Protein AF-A0A8T6BJZ1-F1 (afdb_monomer_lite)

Sequence (46 aa):
MQILFNDQPMQCAAGQTVHELLEQLDQRQAGAALAINQQIVPREQW

Structure (mmCIF, N/CA/C/O backbone):
data_AF-A0A8T6BJZ1-F1
#
_entry.id   AF-A0A8T6BJZ1-F1
#
loop_
_atom_site.group_PDB
_atom_site.id
_atom_site.type_symbol
_atom_site.label_atom_id
_atom_site.label_alt_id
_atom_site.label_comp_id
_atom_site.label_asym_id
_atom_site.label_entity_id
_atom_site.label_seq_id
_atom_site.pdbx_PDB_ins_code
_atom_site.Cartn_x
_atom_site.Cartn_y
_atom_site.Cartn_z
_atom_site.occupancy
_atom_site.B_iso_or_equiv
_atom_site.auth_seq_id
_atom_site.auth_comp_id
_atom_site.auth_asym_id
_atom_site.auth_atom_id
_atom_site.pdbx_PDB_model_num
ATOM 1 N N . MET A 1 1 ? -10.382 11.445 5.076 1.00 93.31 1 MET A N 1
ATOM 2 C CA . MET A 1 1 ? -10.813 10.050 4.858 1.00 93.31 1 MET A CA 1
ATOM 3 C C . MET A 1 1 ? -9.981 9.174 5.773 1.00 93.31 1 MET A C 1
ATOM 5 O O . MET A 1 1 ? -8.821 9.496 5.985 1.00 93.31 1 MET A O 1
ATOM 9 N N . GLN A 1 2 ? -10.558 8.112 6.330 1.00 94.31 2 GLN A N 1
ATOM 10 C CA . GLN A 1 2 ? -9.825 7.184 7.188 1.00 94.31 2 GLN A CA 1
ATOM 11 C C . GLN A 1 2 ? -9.462 5.922 6.405 1.00 94.31 2 GLN A C 1
ATOM 13 O O . GLN A 1 2 ? -10.324 5.351 5.739 1.00 94.31 2 GLN A O 1
ATOM 18 N N . ILE A 1 3 ? -8.205 5.495 6.504 1.00 94.81 3 ILE A N 1
ATOM 19 C CA . ILE A 1 3 ? -7.685 4.264 5.896 1.00 94.81 3 ILE A CA 1
ATOM 20 C C . ILE A 1 3 ? -6.930 3.435 6.937 1.00 94.81 3 ILE A C 1
ATOM 22 O O . ILE A 1 3 ? -6.561 3.946 7.996 1.00 94.81 3 ILE A O 1
ATOM 26 N N . LEU A 1 4 ? -6.681 2.165 6.620 1.00 96.31 4 LEU A N 1
ATOM 27 C CA . LEU A 1 4 ? -5.673 1.349 7.293 1.00 96.31 4 LEU A CA 1
ATOM 28 C C . LEU A 1 4 ? -4.390 1.368 6.463 1.00 96.31 4 LEU A C 1
ATOM 30 O O . LEU A 1 4 ? -4.392 0.936 5.313 1.00 96.31 4 LEU A O 1
ATOM 34 N N . PHE A 1 5 ? -3.304 1.845 7.056 1.00 94.62 5 PHE A N 1
ATOM 35 C CA . PHE A 1 5 ? -1.967 1.792 6.482 1.00 94.62 5 PHE A CA 1
ATOM 36 C C . PHE A 1 5 ? -1.118 0.859 7.344 1.00 94.62 5 PHE A C 1
ATOM 38 O O . PHE A 1 5 ? -0.899 1.153 8.517 1.00 94.62 5 PHE A O 1
ATOM 45 N N . ASN A 1 6 ? -0.681 -0.278 6.793 1.00 93.88 6 ASN A N 1
ATOM 46 C CA . ASN A 1 6 ? 0.046 -1.321 7.535 1.00 93.88 6 ASN A CA 1
ATOM 47 C C . ASN A 1 6 ? -0.622 -1.668 8.880 1.00 93.88 6 ASN A C 1
ATOM 49 O O . ASN A 1 6 ? 0.000 -1.590 9.937 1.00 93.88 6 ASN A O 1
ATOM 53 N N . ASP A 1 7 ? -1.922 -1.970 8.834 1.00 94.94 7 ASP A N 1
ATOM 54 C CA . ASP A 1 7 ? -2.750 -2.311 10.000 1.00 94.94 7 ASP A CA 1
ATOM 55 C C . ASP A 1 7 ? -2.901 -1.200 11.055 1.00 94.94 7 ASP A C 1
ATOM 57 O O . ASP A 1 7 ? -3.439 -1.430 12.139 1.00 94.94 7 ASP A O 1
ATOM 61 N N . GLN A 1 8 ? -2.486 0.032 10.743 1.00 95.81 8 GLN A N 1
ATOM 62 C CA . GLN A 1 8 ? -2.685 1.200 11.597 1.00 95.81 8 GLN A CA 1
ATOM 63 C C . GLN A 1 8 ? -3.725 2.153 10.992 1.00 95.81 8 GLN A C 1
ATOM 65 O O . GLN A 1 8 ? -3.608 2.537 9.825 1.00 95.81 8 GLN A O 1
ATOM 70 N N . PRO A 1 9 ? -4.757 2.557 11.755 1.00 96.25 9 PRO A N 1
ATOM 71 C CA . PRO A 1 9 ? -5.720 3.538 11.280 1.00 96.25 9 PRO A CA 1
ATOM 72 C C . PRO A 1 9 ? -5.056 4.914 11.156 1.00 96.25 9 PRO A C 1
ATOM 74 O O . PRO A 1 9 ? -4.441 5.402 12.102 1.00 96.25 9 PRO A O 1
ATOM 77 N N . MET A 1 10 ? -5.234 5.572 10.013 1.00 95.06 10 MET A N 1
ATOM 78 C CA . MET A 1 10 ? -4.749 6.933 9.783 1.00 95.06 10 MET A CA 1
ATOM 79 C C . MET A 1 10 ? -5.760 7.775 9.004 1.00 95.06 10 MET A C 1
ATOM 81 O O . MET A 1 10 ? -6.627 7.251 8.302 1.00 95.06 10 MET A O 1
ATOM 85 N N . GLN A 1 11 ? -5.642 9.097 9.129 1.00 95.12 11 GLN A N 1
ATOM 86 C CA . GLN A 1 11 ? -6.390 10.050 8.311 1.00 95.12 11 GLN A CA 1
ATOM 87 C C . GLN A 1 11 ? -5.544 10.468 7.105 1.00 95.12 11 GLN A C 1
ATOM 89 O O . GLN A 1 11 ? -4.371 10.795 7.256 1.00 95.12 11 GLN A O 1
ATOM 94 N N . CYS A 1 12 ? -6.156 10.502 5.928 1.00 93.0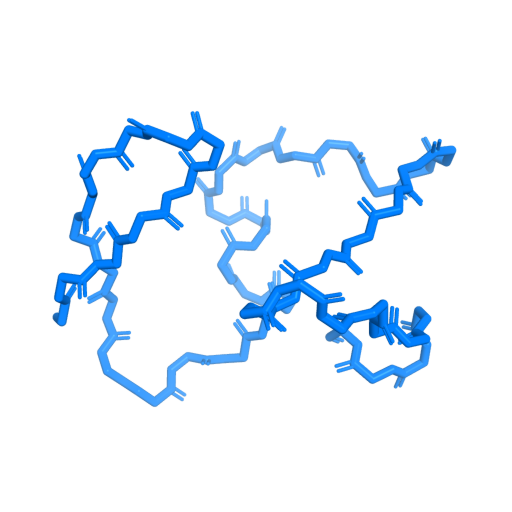0 12 CYS A N 1
ATOM 95 C CA . CYS A 1 12 ? -5.593 11.052 4.696 1.00 93.00 12 CYS A CA 1
ATOM 96 C C . CYS A 1 12 ? -6.599 12.014 4.047 1.00 93.00 12 CYS A C 1
ATOM 98 O O . CYS A 1 12 ? -7.798 11.984 4.366 1.00 93.00 12 CYS A O 1
ATOM 100 N N . ALA A 1 13 ? -6.157 12.883 3.139 1.00 93.56 13 ALA A N 1
ATOM 101 C CA . ALA A 1 13 ? -7.101 13.726 2.414 1.00 93.56 13 ALA A CA 1
ATOM 102 C C . ALA A 1 13 ? -7.858 12.892 1.365 1.00 93.56 13 ALA A C 1
ATOM 104 O O . ALA A 1 13 ? -7.375 11.878 0.863 1.00 93.56 13 ALA A O 1
ATOM 105 N N . ALA A 1 14 ? -9.101 13.280 1.079 1.00 92.81 14 ALA A N 1
ATOM 106 C CA . ALA A 1 14 ? -9.877 12.629 0.029 1.00 92.81 14 ALA A CA 1
ATOM 107 C C . ALA A 1 14 ? -9.367 13.078 -1.350 1.00 92.81 14 ALA A C 1
ATOM 109 O O . ALA A 1 14 ? -9.017 14.243 -1.517 1.00 92.81 14 ALA A O 1
ATOM 110 N N . GLY A 1 15 ? -9.355 12.166 -2.327 1.00 92.00 15 GLY A N 1
ATOM 111 C CA . GLY A 1 15 ? -8.919 12.464 -3.697 1.00 92.00 15 GLY A CA 1
ATOM 112 C C . GLY A 1 15 ? -7.402 12.543 -3.900 1.00 92.00 15 GLY A C 1
ATOM 113 O O . GLY A 1 15 ? -6.981 12.937 -4.980 1.00 92.00 15 GLY A O 1
ATOM 114 N N . GLN A 1 16 ? -6.599 12.170 -2.898 1.00 93.12 16 GLN A N 1
ATOM 115 C CA . GLN A 1 16 ? -5.150 12.021 -3.049 1.00 93.12 16 GLN A CA 1
ATOM 116 C C . GLN A 1 16 ? -4.803 10.769 -3.857 1.00 93.12 16 GLN A C 1
ATOM 118 O O . GLN A 1 16 ? -5.441 9.722 -3.713 1.00 93.12 16 GLN A O 1
ATOM 123 N N . THR A 1 17 ? -3.758 10.881 -4.668 1.00 94.00 17 THR A N 1
ATOM 124 C CA . THR A 1 17 ? -3.086 9.751 -5.313 1.00 94.00 17 THR A CA 1
ATOM 125 C C . THR A 1 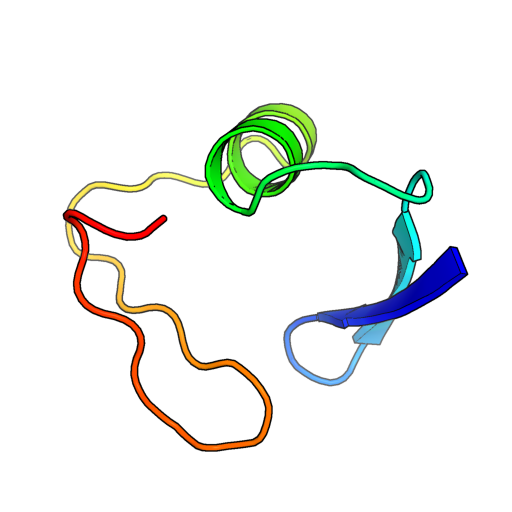17 ? -2.255 8.963 -4.300 1.00 94.00 17 THR A C 1
ATOM 127 O O . THR A 1 17 ? -1.946 9.440 -3.202 1.00 94.00 17 THR A O 1
ATOM 130 N N . VAL A 1 18 ? -1.880 7.735 -4.659 1.00 92.81 18 VAL A N 1
ATOM 131 C CA . VAL A 1 18 ? -1.021 6.910 -3.804 1.00 92.81 18 VAL A CA 1
ATOM 132 C C . VAL A 1 18 ? 0.377 7.534 -3.705 1.00 92.81 18 VAL A C 1
ATOM 134 O O . VAL A 1 18 ? 0.950 7.549 -2.618 1.00 92.81 18 VAL A O 1
ATOM 137 N N . HIS A 1 19 ? 0.885 8.137 -4.781 1.00 92.06 19 HIS A N 1
ATOM 138 C CA .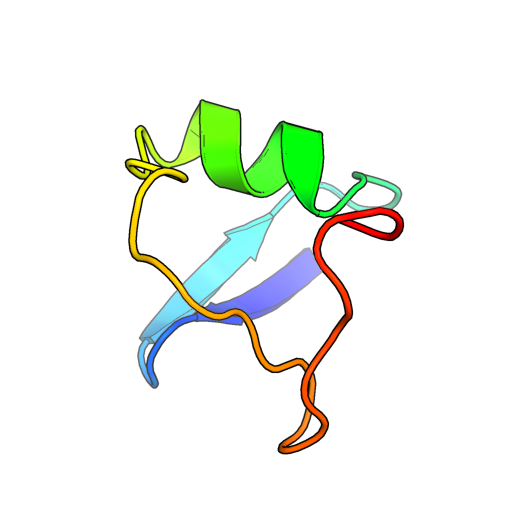 HIS A 1 19 ? 2.142 8.877 -4.793 1.00 92.06 19 HIS A CA 1
ATOM 139 C C . HIS A 1 19 ? 2.164 10.016 -3.769 1.00 92.06 19 HIS A C 1
ATOM 141 O O . HIS A 1 19 ? 3.054 10.054 -2.921 1.00 92.06 19 HIS A O 1
ATOM 147 N N . GLU A 1 20 ? 1.157 10.895 -3.793 1.00 93.81 20 GLU A N 1
ATOM 148 C CA . GLU A 1 20 ? 1.051 12.017 -2.850 1.00 93.81 20 GLU A CA 1
ATOM 149 C C . GLU A 1 20 ? 0.971 11.534 -1.398 1.00 93.81 20 GLU A C 1
ATOM 151 O O . GLU A 1 20 ? 1.590 12.117 -0.508 1.00 93.81 20 GLU A O 1
ATOM 156 N N . LEU A 1 21 ? 0.238 10.444 -1.147 1.00 93.69 21 LEU A N 1
ATOM 157 C CA . LEU A 1 21 ? 0.151 9.845 0.183 1.00 93.69 21 LEU A CA 1
ATOM 158 C C . 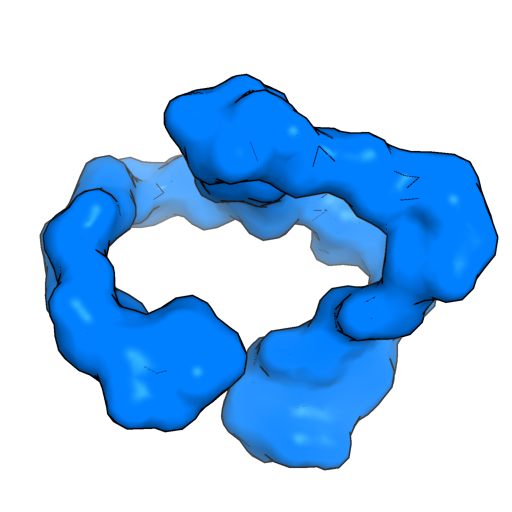LEU A 1 21 ? 1.514 9.318 0.659 1.00 93.69 21 LEU A C 1
ATOM 160 O O . LEU A 1 21 ? 1.892 9.536 1.809 1.00 93.69 21 LEU A O 1
ATOM 164 N N . LEU A 1 22 ? 2.261 8.630 -0.208 1.00 93.06 22 LEU A N 1
ATOM 165 C CA . LEU A 1 22 ? 3.578 8.084 0.128 1.00 93.06 22 LEU A CA 1
ATOM 166 C C . LEU A 1 22 ? 4.623 9.181 0.362 1.00 93.06 22 LEU A C 1
ATOM 168 O O . LEU A 1 22 ? 5.446 9.031 1.265 1.00 93.06 22 LEU A O 1
ATOM 172 N N . GLU A 1 23 ? 4.582 10.276 -0.403 1.00 92.19 23 GLU A N 1
ATOM 173 C CA . GLU A 1 23 ? 5.433 11.448 -0.160 1.00 92.19 23 GLU A CA 1
ATOM 174 C C . GLU A 1 23 ? 5.127 12.100 1.194 1.00 92.19 23 GLU A C 1
ATOM 176 O O . GLU A 1 23 ? 6.046 12.395 1.957 1.00 92.19 23 GLU A O 1
ATOM 181 N N . GLN A 1 24 ? 3.846 12.265 1.546 1.00 91.44 24 GLN A N 1
ATOM 182 C CA . GLN A 1 24 ? 3.446 12.820 2.847 1.00 91.44 24 GLN A CA 1
ATOM 183 C C . GLN A 1 24 ? 3.895 11.963 4.035 1.00 91.44 24 GLN A C 1
ATOM 185 O O . GLN A 1 24 ? 4.153 12.490 5.117 1.00 91.44 24 GLN A O 1
ATOM 190 N N . LEU A 1 25 ? 3.979 10.648 3.839 1.00 90.50 25 LEU A N 1
ATOM 191 C CA . LEU A 1 25 ? 4.406 9.687 4.854 1.00 90.50 25 LEU A CA 1
ATOM 192 C C . LEU A 1 25 ? 5.931 9.481 4.903 1.00 90.50 25 LEU A C 1
ATOM 194 O O . LEU A 1 25 ? 6.383 8.605 5.645 1.00 90.50 25 LEU A O 1
ATOM 198 N N . ASP A 1 26 ? 6.703 10.241 4.112 1.00 88.75 26 ASP A N 1
ATOM 199 C CA . ASP A 1 26 ? 8.159 10.101 3.938 1.00 88.75 26 ASP A CA 1
ATOM 200 C C . ASP A 1 26 ? 8.576 8.637 3.680 1.00 88.75 26 ASP A C 1
ATOM 202 O O . ASP A 1 26 ? 9.545 8.099 4.228 1.00 88.75 26 ASP A O 1
ATOM 206 N N . GLN A 1 27 ? 7.774 7.931 2.873 1.00 85.88 27 GLN A N 1
ATOM 207 C CA . GLN A 1 27 ? 8.006 6.524 2.573 1.00 85.88 27 GLN A CA 1
ATOM 208 C C . GLN A 1 27 ? 9.009 6.372 1.438 1.00 85.88 27 GLN A C 1
ATOM 210 O O . GLN A 1 27 ? 8.834 6.867 0.322 1.00 85.88 27 GLN A O 1
ATOM 215 N N . ARG A 1 28 ? 10.053 5.582 1.694 1.00 82.94 28 ARG A N 1
ATOM 216 C CA . ARG A 1 28 ? 11.006 5.203 0.651 1.00 82.94 28 ARG A CA 1
ATOM 217 C C . ARG A 1 28 ? 10.330 4.281 -0.358 1.00 82.94 28 ARG A C 1
ATOM 219 O O . ARG A 1 28 ? 10.015 3.137 -0.057 1.00 82.94 28 ARG 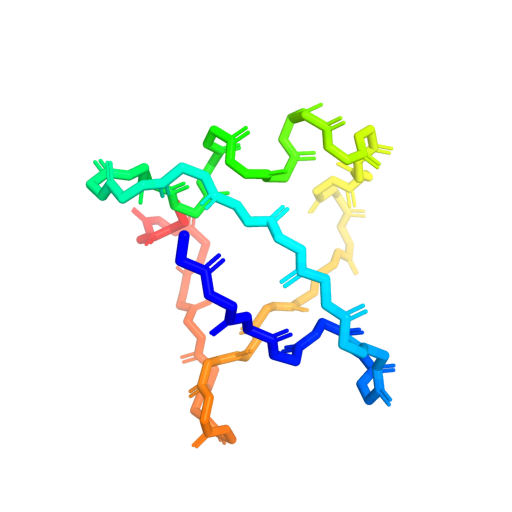A O 1
ATOM 226 N N . GLN A 1 29 ? 10.188 4.761 -1.589 1.00 81.38 29 GLN A N 1
ATOM 227 C CA . GLN A 1 29 ? 9.560 4.004 -2.676 1.00 81.38 29 GLN A CA 1
ATOM 228 C C . GLN A 1 29 ? 10.490 2.938 -3.293 1.00 81.38 29 GLN A C 1
ATOM 230 O O . GLN A 1 29 ? 10.033 1.992 -3.934 1.00 81.38 29 GLN A O 1
ATOM 235 N N . ALA A 1 30 ? 11.813 3.081 -3.155 1.00 85.81 30 ALA A N 1
ATOM 236 C CA . ALA A 1 30 ? 12.779 2.138 -3.721 1.00 85.81 30 ALA A CA 1
ATOM 237 C C . ALA A 1 30 ? 12.824 0.827 -2.918 1.00 85.81 30 ALA A C 1
ATOM 239 O O . ALA A 1 30 ? 13.104 0.840 -1.723 1.00 85.81 30 ALA A O 1
ATOM 240 N N . GLY A 1 31 ? 12.574 -0.302 -3.589 1.00 89.06 31 GLY A N 1
ATOM 241 C CA . GLY A 1 31 ? 12.536 -1.626 -2.956 1.00 89.06 31 GLY A CA 1
ATOM 242 C C . GLY A 1 31 ? 11.252 -1.920 -2.173 1.00 89.06 31 GLY A C 1
ATOM 243 O O . GLY A 1 31 ? 11.158 -2.978 -1.558 1.00 89.06 31 GLY A O 1
ATOM 244 N N . ALA A 1 32 ? 10.269 -1.017 -2.206 1.00 92.19 32 ALA A N 1
ATOM 245 C CA . ALA A 1 32 ? 8.960 -1.224 -1.602 1.00 92.19 32 ALA A CA 1
ATOM 246 C C . ALA A 1 32 ? 7.983 -1.892 -2.585 1.00 92.19 32 ALA A C 1
ATOM 248 O O . ALA A 1 32 ? 8.132 -1.791 -3.805 1.00 92.19 32 ALA A O 1
ATOM 249 N N . ALA A 1 33 ? 6.955 -2.534 -2.037 1.00 93.50 33 ALA A N 1
ATOM 250 C CA . ALA A 1 33 ? 5.772 -2.985 -2.758 1.00 93.50 33 ALA A CA 1
ATOM 251 C C . ALA A 1 33 ? 4.533 -2.447 -2.036 1.00 93.50 33 ALA A C 1
ATOM 253 O O . ALA A 1 33 ? 4.510 -2.407 -0.806 1.00 93.50 33 ALA A O 1
ATOM 254 N N . LEU A 1 34 ? 3.518 -2.038 -2.795 1.00 95.00 34 LEU A N 1
ATOM 255 C CA . LEU A 1 34 ? 2.284 -1.479 -2.254 1.00 95.00 34 LEU A CA 1
ATOM 256 C C . LEU A 1 34 ? 1.106 -2.395 -2.576 1.00 95.00 34 LEU A C 1
ATOM 258 O O . LEU A 1 34 ? 0.967 -2.866 -3.706 1.00 95.00 34 LEU A O 1
ATOM 262 N N . ALA A 1 35 ? 0.255 -2.622 -1.579 1.00 96.50 35 ALA A N 1
ATOM 263 C CA . ALA A 1 35 ? -1.001 -3.335 -1.734 1.00 96.50 35 ALA A CA 1
ATOM 264 C C . ALA A 1 35 ? -2.164 -2.465 -1.249 1.00 96.50 35 ALA A C 1
ATOM 266 O O . ALA A 1 35 ? -2.091 -1.876 -0.172 1.00 96.50 35 ALA A O 1
ATOM 267 N N . ILE A 1 36 ? -3.252 -2.431 -2.014 1.00 95.81 36 ILE A N 1
ATOM 268 C CA . ILE A 1 36 ? -4.523 -1.829 -1.604 1.00 95.81 36 ILE A CA 1
ATOM 269 C C . ILE A 1 36 ? -5.534 -2.959 -1.508 1.00 95.81 36 ILE A C 1
ATOM 271 O O . ILE A 1 36 ? -5.749 -3.685 -2.473 1.00 95.81 36 ILE A O 1
ATOM 275 N N . ASN A 1 37 ? -6.138 -3.135 -0.331 1.00 95.88 37 ASN A N 1
ATOM 276 C CA . ASN A 1 37 ? -7.137 -4.180 -0.090 1.00 95.88 37 ASN A CA 1
ATOM 277 C C . ASN A 1 37 ? -6.664 -5.581 -0.527 1.00 95.88 37 ASN A C 1
ATOM 279 O O . ASN A 1 37 ? -7.404 -6.318 -1.172 1.00 95.88 37 ASN A O 1
ATOM 283 N N . GLN A 1 38 ? -5.427 -5.944 -0.163 1.00 95.44 38 GLN A N 1
ATOM 284 C CA . GLN A 1 38 ? -4.777 -7.227 -0.490 1.00 95.44 38 GLN A CA 1
ATOM 285 C C . GLN A 1 38 ? -4.427 -7.423 -1.978 1.00 95.44 38 GLN A C 1
ATOM 287 O O . GLN A 1 38 ? -3.954 -8.493 -2.357 1.00 95.44 38 GLN A O 1
ATOM 292 N N . GLN A 1 39 ? -4.597 -6.404 -2.824 1.00 97.00 39 GLN A N 1
ATOM 293 C CA . GLN A 1 39 ? -4.184 -6.433 -4.226 1.00 97.00 39 GLN A CA 1
ATOM 294 C C . GLN A 1 39 ? -2.923 -5.599 -4.426 1.00 97.00 39 GLN A C 1
ATOM 296 O O . GLN A 1 39 ? -2.881 -4.431 -4.042 1.00 97.00 39 GLN A O 1
ATOM 301 N N . ILE A 1 40 ? -1.892 -6.196 -5.026 1.00 95.88 40 ILE A N 1
ATOM 302 C CA . ILE A 1 40 ? -0.642 -5.498 -5.341 1.00 95.88 40 ILE A CA 1
ATOM 303 C C . ILE A 1 40 ? -0.897 -4.474 -6.445 1.00 95.88 40 ILE A C 1
ATOM 305 O O . ILE A 1 40 ? -1.429 -4.816 -7.500 1.00 95.88 40 ILE A O 1
ATOM 309 N N . VAL A 1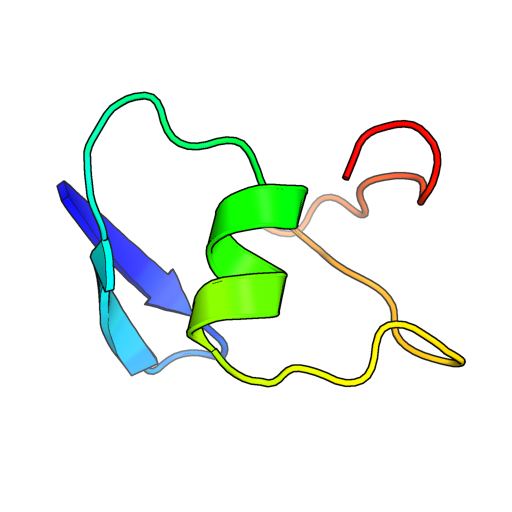 41 ? -0.477 -3.233 -6.206 1.00 95.69 41 VAL A N 1
ATOM 310 C CA . VAL A 1 41 ? -0.567 -2.143 -7.179 1.00 95.69 41 VAL A CA 1
ATOM 311 C C . VAL A 1 41 ? 0.789 -2.003 -7.880 1.00 95.69 41 VAL A C 1
ATOM 313 O O . VAL A 1 41 ? 1.805 -1.818 -7.198 1.00 95.69 41 VAL A O 1
ATOM 316 N N . PRO A 1 42 ? 0.853 -2.099 -9.221 1.00 95.12 42 PRO A N 1
ATOM 317 C CA . PRO A 1 42 ? 2.079 -1.859 -9.976 1.00 95.12 42 PRO A CA 1
ATOM 318 C C . PRO A 1 42 ? 2.617 -0.450 -9.737 1.00 95.12 42 PRO A C 1
ATOM 320 O O . PRO A 1 42 ? 1.851 0.502 -9.635 1.00 95.12 42 PRO A O 1
ATOM 323 N N . ARG A 1 43 ? 3.944 -0.298 -9.702 1.00 91.44 43 ARG A N 1
ATOM 324 C CA . ARG A 1 43 ? 4.595 0.985 -9.386 1.00 91.44 43 ARG A CA 1
ATOM 325 C C . ARG A 1 43 ? 4.263 2.123 -10.352 1.00 91.44 43 ARG A C 1
ATOM 327 O O . ARG A 1 43 ? 4.316 3.279 -9.964 1.00 91.44 43 ARG A O 1
ATOM 334 N N . GLU A 1 44 ? 3.905 1.798 -11.588 1.00 91.69 44 GLU A N 1
ATOM 335 C CA . GLU A 1 44 ? 3.439 2.773 -12.584 1.00 91.69 44 GLU A CA 1
ATOM 336 C C . GLU A 1 44 ? 2.054 3.373 -12.259 1.00 91.69 44 GLU A C 1
ATOM 338 O O . GLU A 1 44 ? 1.651 4.340 -12.895 1.00 91.69 44 GLU A O 1
ATOM 343 N N . GLN A 1 45 ? 1.335 2.795 -11.288 1.00 91.62 45 GLN A N 1
ATOM 344 C CA . GLN A 1 45 ? -0.015 3.183 -10.855 1.00 91.62 45 GLN A CA 1
ATOM 345 C C . GLN A 1 45 ? -0.044 3.692 -9.404 1.00 91.62 45 GLN A C 1
ATOM 347 O O . GLN A 1 45 ? -1.125 3.831 -8.831 1.00 91.62 45 GLN A O 1
ATOM 352 N N . TRP A 1 46 ? 1.128 3.892 -8.789 1.00 89.75 46 TRP A N 1
ATOM 353 C CA . TRP A 1 46 ? 1.240 4.557 -7.489 1.00 89.75 46 TRP A CA 1
ATOM 354 C C . TRP A 1 46 ? 1.006 6.056 -7.685 1.00 89.75 46 TRP A C 1
ATOM 356 O O . TRP A 1 46 ? 1.671 6.633 -8.567 1.00 89.75 46 TRP A O 1
#

Organism: Escherichia coli (NCBI:txid562)

pLDDT: mean 92.8, std 3.38, range [81.38, 97.0]

Foldseek 3Di:
DWDQDVNDIDDDDPPDFPVVVCVVVVHDPPPDWDDDPNHTDDPVRD

Secondary structure (DSSP, 8-state):
-EEEETTEEEE--TT--HHHHHHHTT---TT--EEETTEEEPGGG-

InterPro domains:
  IPR003749 Sulfur carrier ThiS/MoaD-like [PF02597] (3-46)
  IPR010035 ThiS, thiamine-biosynthesis [PTHR34472] (1-46)
  IPR010035 ThiS, thiamine-biosynthesis [TIGR01683] (4-46)
  IPR012675 Beta-grasp domain superfamily [G3DSA:3.10.20.30] (1-46)
  IPR016155 Molybdopterin synthase/thiamin biosynthesis sulphur carrier, beta-grasp [SSF54285] (1-46)

Radius of gyration: 10.42 Å; chains: 1; bounding box: 24×21×24 Å